Protein AF-A0A939X270-F1 (afdb_monomer_lite)

Structure (mmCIF, N/CA/C/O backbone):
data_AF-A0A939X270-F1
#
_entry.id   AF-A0A939X270-F1
#
loop_
_atom_site.group_PDB
_atom_site.id
_atom_site.type_symbol
_atom_site.label_atom_id
_atom_site.label_alt_id
_atom_site.label_comp_id
_atom_site.label_asym_id
_atom_site.label_entity_id
_atom_site.label_seq_id
_atom_site.pdbx_PDB_ins_code
_atom_site.Cartn_x
_atom_site.Cartn_y
_atom_site.Cartn_z
_atom_site.occupancy
_atom_site.B_iso_or_equiv
_atom_site.auth_seq_id
_atom_site.auth_comp_id
_atom_site.auth_asym_id
_atom_site.auth_atom_id
_atom_site.pdbx_PDB_model_num
ATOM 1 N N . GLY A 1 1 ? -4.468 16.190 3.517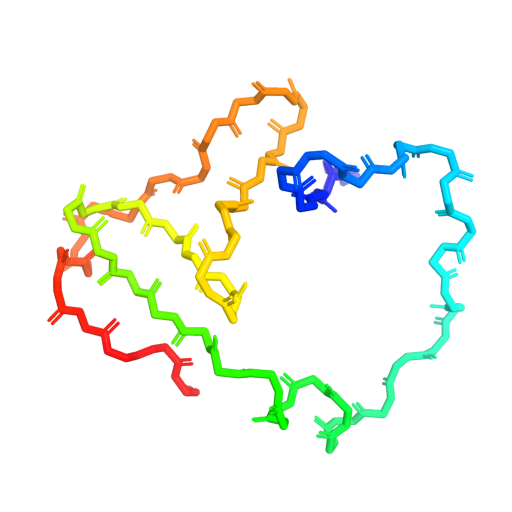 1.00 56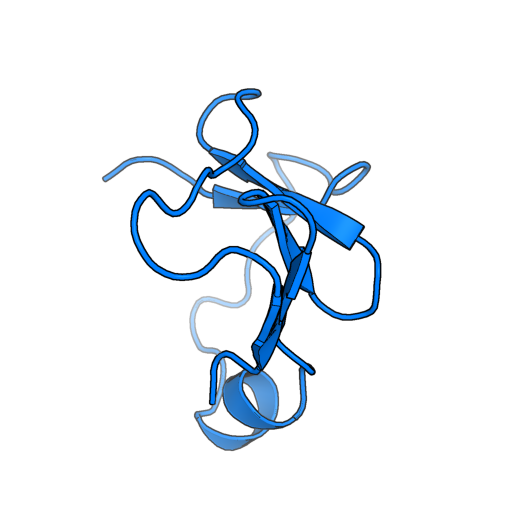.09 1 GLY A N 1
ATOM 2 C CA . GLY A 1 1 ? -3.609 15.083 3.055 1.00 56.09 1 GLY A CA 1
ATOM 3 C C . GLY A 1 1 ? -4.477 13.981 2.489 1.00 56.09 1 GLY A C 1
ATOM 4 O O . GLY A 1 1 ? -5.568 13.774 3.010 1.00 56.09 1 GLY A O 1
ATOM 5 N N . THR A 1 2 ? -4.032 13.318 1.424 1.00 65.00 2 THR A N 1
ATOM 6 C CA . THR A 1 2 ? -4.791 12.252 0.751 1.00 65.00 2 THR A CA 1
ATOM 7 C C . THR A 1 2 ? -4.817 10.989 1.607 1.00 65.00 2 THR A C 1
ATOM 9 O O . THR A 1 2 ? -3.779 10.546 2.099 1.00 65.00 2 THR A O 1
ATOM 12 N N . LYS A 1 3 ? -6.004 10.407 1.810 1.00 66.81 3 LYS A N 1
ATOM 13 C CA . LYS A 1 3 ? -6.143 9.158 2.565 1.00 66.81 3 LYS A CA 1
ATOM 14 C C . LYS A 1 3 ? -5.698 7.986 1.695 1.00 66.81 3 LYS A C 1
ATOM 16 O O . LYS A 1 3 ? -6.239 7.758 0.617 1.00 66.81 3 LYS A O 1
ATOM 21 N N . VAL A 1 4 ? -4.718 7.246 2.199 1.00 71.06 4 VAL A N 1
ATOM 22 C CA . VAL A 1 4 ? -4.219 6.014 1.582 1.00 71.06 4 VAL A CA 1
ATOM 23 C C . VAL A 1 4 ? -4.877 4.810 2.257 1.00 71.06 4 VAL A C 1
ATOM 25 O O . VAL A 1 4 ? -4.960 4.776 3.483 1.00 71.06 4 VAL A O 1
ATOM 28 N N . VAL A 1 5 ? -5.351 3.837 1.493 1.00 74.38 5 VAL A N 1
ATOM 29 C CA . VAL A 1 5 ? -6.049 2.627 1.940 1.00 74.38 5 VAL A CA 1
ATOM 30 C C . VAL A 1 5 ? -5.475 1.400 1.238 1.00 74.38 5 VAL A C 1
ATOM 32 O O . VAL A 1 5 ? -4.793 1.516 0.226 1.00 74.38 5 VAL A O 1
ATOM 35 N N . LEU A 1 6 ? -5.714 0.218 1.791 1.00 72.56 6 LEU A N 1
ATOM 36 C CA . LEU A 1 6 ? -5.334 -1.043 1.152 1.00 72.56 6 LEU A CA 1
ATOM 37 C C . LEU A 1 6 ? -6.422 -1.483 0.171 1.00 72.56 6 LEU A C 1
ATOM 39 O O . LEU A 1 6 ? -7.591 -1.141 0.335 1.00 72.56 6 LEU A O 1
ATOM 43 N N . GLU A 1 7 ? -6.051 -2.274 -0.830 1.00 67.12 7 GLU A N 1
ATOM 44 C CA . GLU A 1 7 ? -6.999 -2.899 -1.749 1.00 67.12 7 GLU A CA 1
ATOM 45 C C . GLU A 1 7 ? -8.004 -3.759 -0.975 1.00 67.12 7 GLU A C 1
ATOM 47 O O . GLU A 1 7 ? -7.638 -4.636 -0.185 1.00 67.12 7 GLU A O 1
ATOM 52 N N . GLY A 1 8 ? -9.288 -3.435 -1.150 1.00 63.16 8 GLY A N 1
ATOM 53 C CA . GLY A 1 8 ? -10.392 -4.048 -0.414 1.00 63.16 8 GLY A CA 1
ATOM 54 C C . GLY A 1 8 ? -10.525 -3.607 1.048 1.00 63.16 8 GLY A C 1
ATOM 55 O O . GLY A 1 8 ? -11.308 -4.212 1.774 1.00 63.16 8 GLY A O 1
ATOM 56 N N . ALA A 1 9 ? -9.779 -2.597 1.508 1.00 64.00 9 ALA A N 1
ATOM 57 C CA . ALA A 1 9 ? -9.998 -1.996 2.820 1.00 64.00 9 ALA A CA 1
ATOM 58 C C . ALA A 1 9 ? -11.042 -0.878 2.747 1.00 64.00 9 ALA A C 1
ATOM 60 O O . ALA A 1 9 ? -11.035 -0.048 1.837 1.00 64.00 9 ALA A O 1
ATOM 61 N N . ASP A 1 10 ? -11.914 -0.846 3.750 1.00 58.31 10 ASP A N 1
ATOM 62 C CA . ASP A 1 10 ? -12.939 0.177 3.894 1.00 58.31 10 ASP A CA 1
ATOM 63 C C . ASP A 1 10 ? -12.304 1.570 4.013 1.00 58.31 10 ASP A C 1
ATOM 65 O O . ASP A 1 10 ? -11.503 1.834 4.911 1.00 58.31 10 ASP A O 1
ATOM 69 N N . VAL A 1 11 ? -12.682 2.499 3.129 1.00 57.94 11 VAL A N 1
ATOM 70 C CA . VAL A 1 11 ? -12.191 3.892 3.171 1.00 57.94 11 VAL A CA 1
ATOM 71 C C . VAL A 1 11 ? -12.663 4.640 4.426 1.00 57.94 11 VAL A C 1
ATOM 73 O O . VAL A 1 11 ? -12.067 5.642 4.830 1.00 57.94 11 VAL A O 1
ATOM 76 N N . ASN A 1 12 ? -13.726 4.117 5.044 1.00 57.47 12 ASN A N 1
ATOM 77 C CA . ASN A 1 12 ? -14.294 4.555 6.312 1.00 57.47 12 ASN A CA 1
ATOM 78 C C . ASN A 1 12 ? -13.825 3.712 7.500 1.00 57.47 12 ASN A C 1
ATOM 80 O O . ASN A 1 12 ? -14.264 3.974 8.618 1.00 57.47 12 ASN A O 1
ATOM 84 N N . ALA A 1 13 ? -12.945 2.724 7.293 1.00 58.22 13 ALA A N 1
ATOM 85 C CA . ALA A 1 13 ? -12.340 2.013 8.405 1.00 58.22 13 ALA A CA 1
ATOM 86 C C . ALA A 1 13 ? -11.601 3.044 9.257 1.00 58.22 13 ALA A C 1
ATOM 88 O O . ALA A 1 13 ? -10.690 3.729 8.778 1.00 58.22 13 ALA A O 1
ATOM 89 N N . THR A 1 14 ? -12.037 3.187 10.508 1.00 48.56 14 THR A N 1
ATOM 90 C CA . THR A 1 14 ? -11.413 4.063 11.491 1.00 48.56 14 THR A CA 1
ATOM 91 C C . THR A 1 14 ? -9.978 3.596 11.663 1.00 48.56 14 THR A C 1
ATOM 93 O O . THR A 1 14 ? -9.699 2.633 12.377 1.00 48.56 14 THR A O 1
ATOM 96 N N . LYS A 1 15 ? -9.051 4.236 10.945 1.00 58.34 15 LYS A N 1
ATOM 97 C CA . LYS A 1 15 ? -7.626 4.055 11.196 1.00 58.34 15 LYS A CA 1
ATOM 98 C C . LYS A 1 15 ? -7.418 4.368 12.668 1.00 58.34 15 LYS A C 1
ATOM 100 O O . LYS A 1 15 ? -7.897 5.402 13.131 1.00 58.34 15 LYS A O 1
ATOM 105 N N . LYS A 1 16 ? -6.730 3.485 13.393 1.00 54.88 16 LYS A N 1
ATOM 106 C CA . LYS A 1 16 ? -6.269 3.817 14.740 1.00 54.88 16 LYS A CA 1
ATOM 107 C C . LYS A 1 16 ? -5.548 5.170 14.654 1.00 54.88 16 LYS A C 1
ATOM 109 O O . LYS A 1 16 ? -4.687 5.342 13.791 1.00 54.88 16 LYS A O 1
ATOM 114 N N . GLU A 1 17 ? -5.925 6.126 15.505 1.00 55.88 17 GLU A N 1
ATOM 115 C CA . GLU A 1 17 ? -5.305 7.465 15.552 1.00 55.88 17 GLU A CA 1
ATOM 116 C C . GLU A 1 17 ? -3.789 7.387 15.784 1.00 55.88 17 GLU A C 1
ATOM 118 O O . GLU A 1 17 ? -3.040 8.251 15.334 1.00 55.88 17 GLU A O 1
ATOM 123 N N . GLN A 1 18 ? -3.340 6.304 16.421 1.00 54.88 18 GLN A N 1
ATOM 124 C CA . GLN A 1 18 ? -1.946 5.918 16.550 1.00 54.88 18 GLN A CA 1
ATOM 125 C C . GLN A 1 18 ? -1.737 4.489 16.058 1.00 54.88 18 GLN A C 1
ATOM 127 O O . GLN A 1 18 ? -2.435 3.559 16.459 1.00 54.88 18 GLN A O 1
ATOM 132 N N . ILE A 1 19 ? -0.719 4.330 15.226 1.00 64.31 19 ILE A N 1
ATOM 133 C CA . ILE A 1 19 ? -0.060 3.061 14.947 1.00 64.31 19 ILE A CA 1
ATOM 134 C C . ILE A 1 19 ? 1.339 3.166 15.559 1.00 64.31 19 ILE A C 1
ATOM 136 O O . ILE A 1 19 ? 2.005 4.191 15.400 1.00 64.31 19 ILE A O 1
ATOM 140 N N . THR A 1 20 ? 1.763 2.164 16.328 1.00 66.50 20 THR A N 1
ATOM 141 C CA .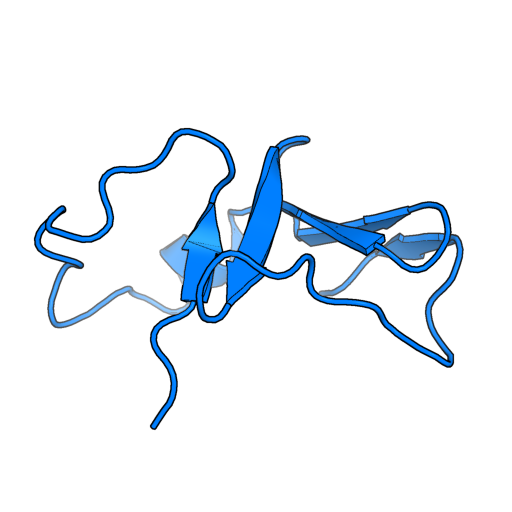 THR A 1 20 ? 3.139 2.123 16.839 1.00 66.50 20 THR A CA 1
ATOM 142 C C . THR A 1 20 ? 4.106 1.894 15.680 1.00 66.50 20 THR A C 1
ATOM 144 O O . THR A 1 20 ? 3.744 1.274 14.682 1.00 66.50 20 THR A O 1
ATOM 147 N N . GLY A 1 21 ? 5.343 2.391 15.798 1.00 55.62 21 GLY A N 1
ATOM 148 C CA . GLY A 1 21 ? 6.378 2.153 14.787 1.00 55.62 21 GLY A CA 1
ATOM 149 C C . GLY A 1 21 ? 6.514 0.662 14.480 1.00 55.62 21 GLY A C 1
ATOM 150 O O . GLY A 1 21 ? 6.443 0.281 13.321 1.00 55.62 21 GLY A O 1
ATOM 151 N N . ASP A 1 22 ? 6.570 -0.185 15.509 1.00 68.62 22 ASP A N 1
ATOM 152 C CA . ASP A 1 22 ? 6.570 -1.643 15.367 1.00 68.62 22 ASP A CA 1
ATOM 153 C C . ASP A 1 22 ? 5.370 -2.190 14.586 1.00 68.62 22 ASP A C 1
ATOM 155 O O . ASP A 1 22 ? 5.564 -3.034 13.721 1.00 68.62 22 ASP A O 1
ATOM 159 N N . GLU A 1 23 ? 4.142 -1.708 14.821 1.00 68.06 23 GLU A N 1
ATOM 160 C CA . GLU A 1 23 ? 2.981 -2.134 14.021 1.00 68.06 23 GLU A CA 1
ATOM 161 C C . GLU A 1 23 ? 3.114 -1.698 12.554 1.00 68.06 23 GLU A C 1
ATOM 163 O O . GLU A 1 23 ? 2.597 -2.388 11.683 1.00 68.06 23 GLU A O 1
ATOM 168 N N . PHE A 1 24 ? 3.795 -0.584 12.265 1.00 66.44 24 PHE A N 1
ATOM 169 C CA . PHE A 1 24 ? 4.035 -0.109 10.900 1.00 66.44 24 PHE A CA 1
ATOM 170 C C . PHE A 1 24 ? 5.176 -0.870 10.202 1.00 66.44 24 PHE A C 1
ATOM 172 O O . PHE A 1 24 ? 5.029 -1.239 9.040 1.00 66.44 24 PHE A O 1
ATOM 179 N N . PHE A 1 25 ? 6.275 -1.154 10.908 1.00 64.19 25 PHE A N 1
ATOM 180 C CA . PHE A 1 25 ? 7.428 -1.902 10.388 1.00 64.19 25 PHE A CA 1
ATOM 181 C C . PHE A 1 25 ? 7.194 -3.421 10.348 1.00 64.19 25 PHE A C 1
ATOM 183 O O . PHE A 1 25 ? 7.816 -4.115 9.550 1.00 64.19 25 PHE A O 1
ATOM 190 N N . ALA A 1 26 ? 6.284 -3.957 11.168 1.00 69.50 26 ALA A N 1
ATOM 191 C CA . ALA A 1 26 ? 5.884 -5.364 11.107 1.00 69.50 26 ALA A CA 1
ATOM 192 C C . ALA A 1 26 ? 5.078 -5.692 9.845 1.00 69.50 26 ALA A C 1
ATOM 194 O O . ALA A 1 26 ? 4.948 -6.863 9.477 1.00 69.50 26 ALA A O 1
ATOM 195 N N . VAL A 1 27 ? 4.515 -4.681 9.176 1.00 71.19 27 VAL A N 1
ATOM 196 C CA . VAL A 1 27 ? 3.843 -4.894 7.901 1.00 71.19 27 VAL A CA 1
ATOM 197 C C . VAL A 1 27 ? 4.883 -4.874 6.794 1.00 71.19 27 VAL A C 1
ATOM 199 O O . VAL A 1 27 ? 5.507 -3.854 6.533 1.00 71.19 27 VAL A O 1
ATOM 202 N N . GLN A 1 28 ? 5.054 -6.007 6.116 1.00 70.69 28 GLN A N 1
ATOM 203 C CA . GLN A 1 28 ? 5.981 -6.103 4.995 1.00 70.69 28 GLN A CA 1
ATOM 204 C C . GLN A 1 28 ? 5.472 -5.241 3.833 1.00 70.69 28 GLN A C 1
ATOM 206 O O . GLN A 1 28 ? 4.477 -5.587 3.184 1.00 70.69 28 GLN A O 1
ATOM 211 N N . ILE A 1 29 ? 6.133 -4.108 3.596 1.00 79.81 29 ILE A N 1
ATOM 212 C CA . ILE A 1 29 ? 5.858 -3.219 2.469 1.00 79.81 29 ILE A CA 1
ATOM 213 C C . ILE A 1 29 ? 6.852 -3.569 1.362 1.00 79.81 29 ILE A C 1
ATOM 215 O O . ILE A 1 29 ? 8.060 -3.603 1.568 1.00 79.81 29 ILE A O 1
ATOM 219 N N . ALA A 1 30 ? 6.356 -3.845 0.165 1.00 83.06 30 ALA A N 1
ATOM 220 C CA . ALA A 1 30 ? 7.180 -4.133 -0.996 1.00 83.06 30 ALA A CA 1
ATOM 221 C C . ALA A 1 30 ? 6.621 -3.404 -2.210 1.00 83.06 30 ALA A C 1
ATOM 223 O O . ALA A 1 30 ? 5.414 -3.371 -2.437 1.00 83.06 30 ALA A O 1
ATOM 224 N N . ALA A 1 31 ? 7.499 -2.827 -3.016 1.00 81.81 31 ALA A N 1
ATOM 225 C CA . ALA A 1 31 ? 7.146 -2.372 -4.344 1.00 81.81 31 ALA A CA 1
ATOM 226 C C . ALA A 1 31 ? 7.334 -3.538 -5.316 1.00 81.81 31 ALA A C 1
ATOM 228 O O . ALA A 1 31 ? 8.444 -4.055 -5.436 1.00 81.81 31 ALA A O 1
ATOM 229 N N . LYS A 1 32 ? 6.261 -3.947 -5.994 1.00 81.69 32 LYS A N 1
ATOM 230 C CA . LYS A 1 32 ? 6.264 -4.988 -7.024 1.00 81.69 32 LYS A CA 1
ATOM 231 C C . LYS A 1 32 ? 5.675 -4.423 -8.308 1.00 81.69 32 LYS A C 1
ATOM 233 O O . LYS A 1 32 ? 4.578 -3.872 -8.284 1.00 81.69 32 LYS A O 1
ATOM 238 N N . ASP A 1 33 ? 6.405 -4.537 -9.411 1.00 80.25 33 ASP A N 1
ATOM 239 C CA . ASP A 1 33 ? 6.058 -3.941 -10.706 1.00 80.25 33 ASP A CA 1
ATOM 240 C C . ASP A 1 33 ? 5.719 -2.441 -10.612 1.00 80.25 33 ASP A C 1
ATOM 242 O O . ASP A 1 33 ? 4.734 -1.959 -11.172 1.00 80.25 33 ASP A O 1
ATOM 246 N N . SER A 1 34 ? 6.528 -1.690 -9.856 1.00 80.94 34 SER A N 1
ATOM 247 C CA . SER A 1 34 ? 6.286 -0.273 -9.536 1.00 80.94 34 SER A CA 1
ATOM 248 C C . SER A 1 34 ? 5.033 -0.005 -8.705 1.00 80.94 34 SER A C 1
ATOM 250 O O . SER A 1 34 ? 4.702 1.156 -8.515 1.00 80.94 34 SER A O 1
ATOM 252 N N . VAL A 1 35 ? 4.331 -1.014 -8.188 1.00 81.69 35 VAL A N 1
ATOM 253 C CA . VAL A 1 35 ? 3.149 -0.837 -7.336 1.00 81.69 35 VAL A CA 1
ATOM 254 C C . VAL A 1 35 ? 3.500 -1.156 -5.894 1.00 81.69 35 VAL A C 1
ATOM 256 O O . VAL A 1 35 ? 4.020 -2.230 -5.594 1.00 81.69 35 VAL A O 1
ATOM 259 N N . VAL A 1 36 ? 3.173 -0.244 -4.982 1.00 82.94 36 VAL A N 1
ATOM 260 C CA . VAL A 1 36 ? 3.363 -0.480 -3.548 1.00 82.94 36 VAL A CA 1
ATOM 261 C C . VAL A 1 36 ? 2.316 -1.474 -3.056 1.00 82.94 36 VAL A C 1
ATOM 263 O O . VAL A 1 36 ? 1.113 -1.280 -3.237 1.00 82.94 36 VAL A O 1
ATOM 266 N N . GLN A 1 37 ? 2.782 -2.540 -2.418 1.00 81.44 37 GLN A N 1
ATOM 267 C CA . GLN A 1 37 ? 1.982 -3.587 -1.804 1.00 81.44 37 GLN A CA 1
ATOM 268 C C . GLN A 1 37 ? 2.383 -3.731 -0.339 1.00 81.44 37 GLN A C 1
ATOM 270 O O . GLN A 1 37 ? 3.556 -3.651 0.005 1.00 81.44 37 GLN A O 1
ATOM 275 N N . ILE A 1 38 ? 1.411 -3.963 0.528 1.00 79.38 38 ILE A N 1
ATOM 276 C CA . ILE A 1 38 ? 1.616 -4.251 1.944 1.00 79.38 38 ILE A CA 1
ATOM 277 C C . ILE A 1 38 ? 0.995 -5.610 2.222 1.00 79.38 38 ILE A C 1
ATOM 279 O O . ILE A 1 38 ? -0.196 -5.801 1.975 1.00 79.38 38 ILE A O 1
ATOM 283 N N . ALA A 1 39 ? 1.795 -6.564 2.701 1.00 72.75 39 ALA A N 1
ATOM 284 C CA . ALA A 1 39 ? 1.364 -7.948 2.920 1.00 72.75 39 ALA A CA 1
ATOM 285 C C . ALA A 1 39 ? 0.638 -8.559 1.692 1.00 72.75 39 ALA A C 1
ATOM 287 O O . ALA A 1 39 ? -0.349 -9.282 1.826 1.00 72.75 39 ALA A O 1
ATOM 288 N N . GLY A 1 40 ? 1.082 -8.207 0.477 1.00 73.44 40 GLY A N 1
ATOM 289 C CA . GLY A 1 40 ? 0.476 -8.639 -0.791 1.00 73.44 40 GLY A CA 1
ATOM 290 C C . GLY A 1 40 ? -0.779 -7.871 -1.231 1.00 73.44 40 GLY A C 1
ATOM 291 O O . GLY A 1 40 ? -1.295 -8.135 -2.314 1.00 73.44 40 GLY A O 1
ATOM 292 N N . LYS A 1 41 ? -1.268 -6.902 -0.445 1.00 78.69 41 LYS A N 1
ATOM 293 C CA . LYS A 1 41 ? -2.381 -6.015 -0.827 1.00 78.69 41 LYS A CA 1
ATOM 294 C C . LYS A 1 41 ? -1.866 -4.709 -1.407 1.00 78.69 41 LYS A C 1
ATOM 296 O O . LYS A 1 41 ? -1.027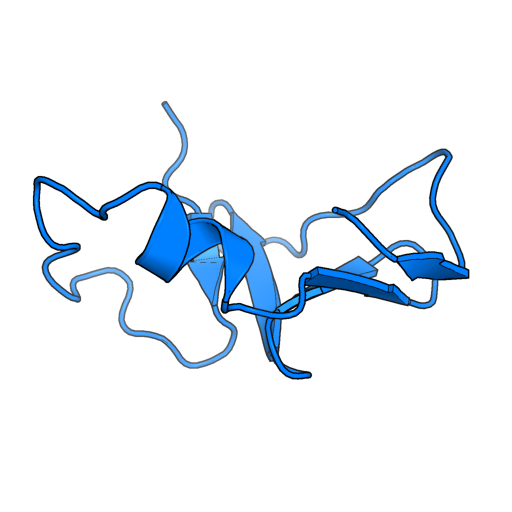 -4.055 -0.795 1.00 78.69 41 LYS A O 1
ATOM 301 N N . LYS A 1 42 ? -2.397 -4.281 -2.551 1.00 82.06 42 LYS A N 1
ATOM 302 C CA . LYS A 1 42 ? -1.985 -3.014 -3.167 1.00 82.06 42 LYS A CA 1
ATOM 303 C C . LYS A 1 42 ? -2.377 -1.821 -2.306 1.00 82.06 42 LYS A C 1
ATOM 305 O O . LYS A 1 42 ? -3.433 -1.813 -1.674 1.00 82.06 42 LYS A O 1
ATOM 310 N N . LEU A 1 43 ? -1.535 -0.800 -2.313 1.00 78.44 43 LEU A N 1
ATOM 311 C CA . LEU A 1 43 ? -1.827 0.479 -1.692 1.00 78.44 43 LEU A CA 1
ATOM 312 C C . LEU A 1 43 ? -2.557 1.380 -2.688 1.00 78.44 43 LEU A C 1
ATOM 314 O O . LEU A 1 43 ? -2.079 1.602 -3.798 1.00 78.44 43 LEU A O 1
ATOM 318 N N . LEU A 1 44 ? -3.699 1.924 -2.285 1.00 78.44 44 LEU A N 1
ATOM 319 C CA . LEU A 1 44 ? -4.513 2.842 -3.072 1.00 78.44 44 LEU A CA 1
ATOM 320 C C . LEU A 1 44 ? -4.623 4.177 -2.337 1.00 78.44 44 LEU A C 1
ATOM 322 O O . LEU A 1 44 ? -5.040 4.217 -1.187 1.00 78.44 44 LEU A O 1
ATOM 326 N N . ALA A 1 45 ? -4.315 5.291 -2.984 1.00 76.44 45 ALA A N 1
ATOM 327 C CA . ALA A 1 45 ? -4.697 6.613 -2.500 1.00 76.44 45 ALA A CA 1
ATOM 328 C C . ALA A 1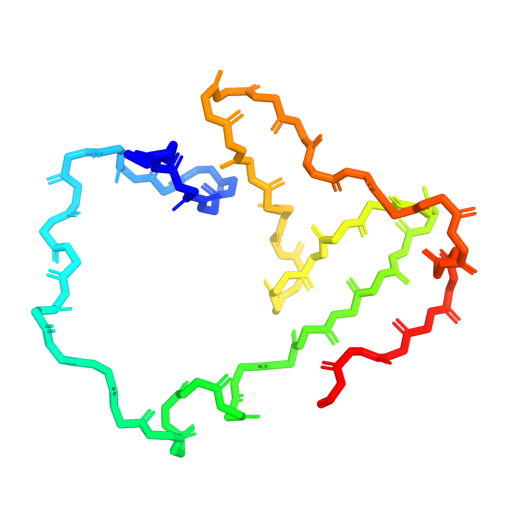 45 ? -5.790 7.168 -3.399 1.00 76.44 45 ALA A C 1
ATOM 330 O O . ALA A 1 45 ? -5.619 7.215 -4.614 1.00 76.44 45 ALA A O 1
ATOM 331 N N . ASP A 1 46 ? -6.908 7.590 -2.808 1.00 72.69 46 ASP A N 1
ATOM 332 C CA . ASP A 1 46 ? -8.026 8.161 -3.575 1.00 72.69 46 ASP A CA 1
ATOM 333 C C . ASP A 1 46 ? -8.567 7.203 -4.665 1.00 72.69 46 ASP A C 1
ATOM 335 O O . ASP A 1 46 ? -8.945 7.605 -5.761 1.00 72.69 46 ASP A O 1
ATOM 339 N N . GLY A 1 47 ? -8.515 5.891 -4.399 1.00 71.81 47 GLY A N 1
ATOM 340 C CA . GLY A 1 47 ? -8.881 4.852 -5.369 1.00 71.81 47 GLY A CA 1
ATOM 341 C C . GLY A 1 47 ? -7.856 4.617 -6.487 1.00 71.81 47 GLY A C 1
ATOM 342 O O . GLY A 1 47 ? -8.098 3.784 -7.357 1.00 71.81 47 GLY A O 1
ATOM 343 N N . LYS A 1 48 ? -6.706 5.302 -6.472 1.00 78.00 48 LYS A N 1
ATOM 344 C CA . LYS A 1 48 ? -5.603 5.101 -7.422 1.00 78.00 48 LYS A CA 1
ATOM 345 C C . LYS A 1 48 ? -4.463 4.328 -6.782 1.00 78.00 48 LYS A C 1
ATOM 347 O O . LYS A 1 48 ? -4.041 4.643 -5.675 1.00 78.00 48 LYS A O 1
ATOM 352 N N . GLU A 1 49 ? -3.938 3.341 -7.497 1.00 82.69 49 GLU A N 1
ATOM 353 C CA . GLU A 1 49 ? -2.783 2.559 -7.054 1.00 82.69 49 GLU A CA 1
ATOM 354 C C . GLU A 1 49 ? -1.573 3.479 -6.842 1.00 82.69 49 GLU A C 1
ATOM 356 O O . GLU A 1 49 ? -1.245 4.300 -7.704 1.00 82.69 49 GLU A O 1
ATOM 361 N N . ILE A 1 50 ? -0.895 3.338 -5.703 1.00 82.00 50 ILE A N 1
ATOM 362 C CA . ILE A 1 50 ? 0.357 4.045 -5.455 1.00 82.00 50 ILE A CA 1
ATOM 363 C C . ILE A 1 50 ? 1.453 3.375 -6.262 1.00 82.00 50 ILE A C 1
ATOM 365 O O . ILE A 1 50 ? 1.771 2.199 -6.052 1.00 82.00 50 ILE A O 1
ATOM 369 N N . LYS A 1 51 ? 2.038 4.159 -7.169 1.00 83.44 51 LYS A N 1
ATOM 370 C CA . LYS A 1 51 ? 3.159 3.728 -7.988 1.00 83.44 51 LYS A CA 1
ATOM 371 C C . LYS A 1 51 ? 4.446 4.409 -7.568 1.00 83.44 51 LYS A C 1
ATOM 373 O O . LYS A 1 51 ? 4.481 5.611 -7.319 1.00 83.44 51 LYS A O 1
ATOM 378 N N . THR A 1 52 ? 5.505 3.627 -7.509 1.00 75.06 52 THR A N 1
ATOM 379 C CA . THR A 1 52 ? 6.864 4.067 -7.239 1.00 75.06 52 THR A CA 1
ATOM 380 C C . THR A 1 52 ? 7.640 4.109 -8.544 1.00 75.06 52 THR A C 1
ATOM 382 O O . THR A 1 52 ? 7.772 3.113 -9.248 1.00 75.06 52 THR A O 1
ATOM 385 N N . GLU A 1 53 ? 8.181 5.279 -8.865 1.00 75.12 53 GLU A N 1
ATOM 386 C CA . GLU A 1 53 ? 8.914 5.501 -10.117 1.00 75.12 53 GLU A CA 1
ATOM 387 C C . GLU A 1 53 ? 10.316 4.868 -10.098 1.00 75.12 53 GLU A C 1
ATOM 389 O O . GLU A 1 53 ? 10.857 4.502 -11.135 1.00 75.12 53 GLU A O 1
ATOM 394 N N . LYS A 1 54 ? 10.903 4.713 -8.901 1.00 73.06 54 LYS A N 1
ATOM 395 C CA . LYS A 1 54 ? 12.262 4.177 -8.707 1.00 73.06 54 LYS A CA 1
ATOM 396 C C . LYS A 1 54 ? 12.311 2.778 -8.097 1.00 73.06 54 LYS A C 1
ATOM 398 O O . LYS A 1 54 ? 13.235 2.025 -8.379 1.00 73.06 54 LYS A O 1
ATOM 403 N N . ALA A 1 55 ? 11.337 2.434 -7.261 1.00 71.06 55 ALA A N 1
ATOM 404 C CA . ALA A 1 55 ? 11.248 1.120 -6.637 1.00 71.06 55 ALA A CA 1
ATOM 405 C C . ALA A 1 55 ? 10.309 0.247 -7.476 1.00 71.06 55 ALA A C 1
ATOM 407 O O . ALA A 1 55 ? 9.094 0.380 -7.378 1.00 71.06 55 ALA A O 1
ATOM 408 N N . LEU A 1 56 ? 10.870 -0.590 -8.350 1.00 72.62 56 LEU A N 1
ATOM 409 C CA . LEU A 1 56 ? 10.095 -1.485 -9.218 1.00 72.62 56 LEU A CA 1
ATOM 410 C C . LEU A 1 56 ? 9.894 -2.866 -8.588 1.00 72.62 56 LEU A C 1
ATOM 412 O O . LEU A 1 56 ? 8.806 -3.408 -8.691 1.00 72.62 56 LEU A O 1
ATOM 416 N N . ASN A 1 57 ? 10.921 -3.416 -7.939 1.00 78.44 57 ASN A N 1
ATOM 417 C CA . ASN A 1 57 ? 10.914 -4.726 -7.279 1.00 78.44 57 ASN A CA 1
ATOM 418 C C . ASN A 1 57 ? 11.823 -4.654 -6.053 1.00 78.44 57 ASN A C 1
ATOM 420 O O . ASN A 1 57 ? 12.941 -5.169 -6.052 1.00 78.44 57 ASN A O 1
ATOM 424 N N . SER A 1 58 ? 11.400 -3.892 -5.054 1.00 75.56 58 SER A N 1
ATOM 425 C CA . SER A 1 58 ? 12.229 -3.591 -3.889 1.00 75.56 58 SER A CA 1
ATOM 426 C C . SER A 1 58 ? 11.395 -3.654 -2.627 1.00 75.56 58 SER A C 1
ATOM 428 O O . SER A 1 58 ? 10.249 -3.206 -2.610 1.00 75.56 58 SER A O 1
ATOM 430 N N . GLU A 1 59 ? 11.979 -4.209 -1.574 1.00 77.25 59 GLU A N 1
ATOM 431 C CA . GLU A 1 59 ? 11.398 -4.120 -0.242 1.00 77.25 59 GLU A CA 1
ATOM 432 C C . GLU A 1 59 ? 11.464 -2.660 0.228 1.00 77.25 59 GLU A C 1
ATOM 434 O O . GLU A 1 59 ? 12.460 -1.967 0.008 1.00 77.25 59 GLU A O 1
ATOM 439 N N . ILE A 1 60 ? 10.362 -2.178 0.795 1.00 69.81 60 ILE A N 1
ATOM 440 C CA . ILE A 1 60 ? 10.250 -0.853 1.394 1.00 69.81 60 ILE A CA 1
ATOM 441 C C . ILE A 1 60 ? 10.283 -1.091 2.905 1.00 69.81 60 ILE A C 1
ATOM 443 O O . ILE A 1 60 ? 9.287 -1.511 3.489 1.00 69.81 60 ILE A O 1
ATOM 447 N N . GLY A 1 61 ? 11.458 -0.894 3.500 1.00 58.81 61 GLY A N 1
ATOM 448 C CA . GLY A 1 61 ? 11.704 -1.004 4.940 1.00 58.81 61 GLY A CA 1
ATOM 449 C C . GLY A 1 61 ? 11.874 0.357 5.585 1.00 58.81 61 GLY A C 1
ATOM 450 O O . GLY A 1 61 ? 12.481 1.238 4.932 1.00 58.81 61 GLY A O 1
#

pLDDT: mean 70.83, std 9.11, range [48.56, 83.44]

Foldseek 3Di:
DWDKDWVVDDSPPPDDPDDDPCNVVVFWWWAAQQFIDTPNTTIDTPNHTHGHPPRHTGTDD

Sequence (61 aa):
GTKVVLEGADVNATKKEQITGDEFFAVQIAAKDSVVQIAGKKLLADGKEIKTEKALNSEIG

Radius of gyration: 11.74 Å; chains: 1; bounding box: 27×24×28 Å

Secondary structure (DSSP, 8-state):
-PPEEETT--TTS---S---HHHHHT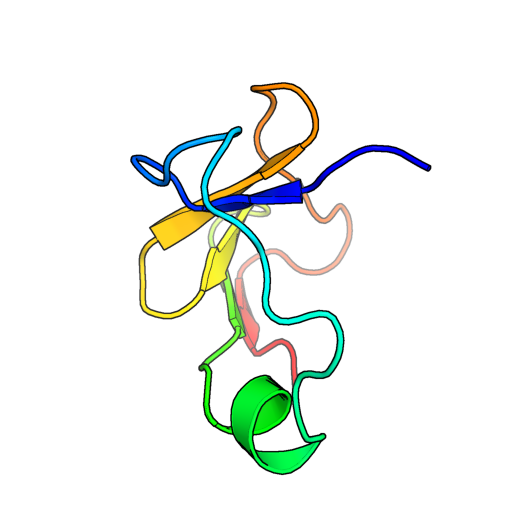S-EEEETTEEEETTEEEEETTEEPB-SS-SEEEE-